Protein AF-A0A8S2WCW3-F1 (afdb_monomer)

Foldseek 3Di:
DDDDDDDDDDDDDDDDDDDDDDDDDDDDDDDDDPDPPPVPPPVPVPDDDDDDDDDPVCVDVCCDDVSVNVVVVVVD

Sequence (76 aa):
MSEHNSNMDNEDNGQQNNNNNNNNNENNMNNSSNVINRGGNANSHGRLEVRFLVCSRDAGAIIGKKGSNIQTLRQK

Solvent-accessible surface area (backbone atoms only — not comparable to full-atom values): 5833 Å² total; per-residue (Å²): 141,80,84,85,90,81,82,84,79,88,81,91,81,81,86,85,77,87,79,85,82,86,83,82,85,76,90,77,91,85,77,96,67,93,73,77,83,69,86,66,63,90,84,56,85,85,71,86,86,85,88,80,91,74,60,78,87,52,48,59,66,57,34,28,78,97,41,54,43,47,53,51,65,74,73,108

Structure (mmCIF, N/CA/C/O backbone):
data_AF-A0A8S2WCW3-F1
#
_entry.id   AF-A0A8S2WCW3-F1
#
loop_
_atom_site.group_PDB
_atom_site.id
_atom_site.type_symbol
_atom_site.label_atom_id
_atom_site.label_alt_id
_atom_site.label_comp_id
_atom_site.label_asym_id
_atom_site.label_entity_id
_atom_site.label_seq_id
_atom_site.pdbx_PDB_ins_code
_atom_site.Cartn_x
_atom_site.Cartn_y
_atom_site.Cartn_z
_atom_site.occupancy
_atom_site.B_iso_or_equiv
_atom_site.auth_seq_id
_atom_site.auth_comp_id
_atom_site.auth_asym_id
_atom_site.auth_atom_id
_atom_site.pdbx_PDB_model_num
ATOM 1 N N . MET A 1 1 ? 78.316 17.698 43.075 1.00 48.84 1 MET A N 1
ATOM 2 C CA . MET A 1 1 ? 77.279 16.650 43.140 1.00 48.84 1 MET A CA 1
ATOM 3 C C . MET A 1 1 ? 76.091 17.220 43.885 1.00 48.84 1 MET A C 1
ATOM 5 O O . MET A 1 1 ? 76.138 17.312 45.101 1.00 48.84 1 MET A O 1
ATOM 9 N N . SER A 1 2 ? 75.085 17.659 43.141 1.00 51.72 2 SER A N 1
ATOM 10 C CA . SER A 1 2 ? 73.706 17.819 43.604 1.00 51.72 2 SER A CA 1
ATOM 11 C C . SER A 1 2 ? 72.855 18.021 42.352 1.00 51.72 2 SER A C 1
ATOM 13 O O . SER A 1 2 ? 73.180 18.825 41.478 1.00 51.72 2 SER A O 1
ATOM 15 N N . GLU A 1 3 ? 71.875 17.144 42.211 1.00 53.75 3 GLU A N 1
ATOM 16 C CA . GLU A 1 3 ? 71.153 16.821 40.986 1.00 53.75 3 GLU A CA 1
ATOM 17 C C . GLU A 1 3 ? 70.221 17.961 40.552 1.00 53.75 3 GLU A C 1
ATOM 19 O O . GLU A 1 3 ? 69.484 18.526 41.359 1.00 53.75 3 GLU A O 1
ATOM 24 N N . HIS A 1 4 ? 70.265 18.294 39.259 1.00 55.97 4 HIS A N 1
ATOM 25 C CA . HIS A 1 4 ? 69.254 19.111 38.594 1.00 55.97 4 HIS A CA 1
ATOM 26 C C . HIS A 1 4 ? 68.039 18.222 38.329 1.00 55.97 4 HIS A C 1
ATOM 28 O O . HIS A 1 4 ? 68.108 17.323 37.494 1.00 55.97 4 HIS A O 1
ATOM 34 N N . ASN A 1 5 ? 66.940 18.465 39.041 1.00 62.59 5 ASN A N 1
ATOM 35 C CA . ASN A 1 5 ? 65.677 17.786 38.786 1.00 62.59 5 ASN A CA 1
ATOM 36 C C . ASN A 1 5 ? 64.896 18.582 37.730 1.00 62.59 5 ASN A C 1
ATOM 38 O O . ASN A 1 5 ? 64.269 19.594 38.042 1.00 62.59 5 ASN A O 1
ATOM 42 N N . SER A 1 6 ? 64.988 18.155 36.471 1.00 65.62 6 SER A N 1
ATOM 43 C CA . SER A 1 6 ? 64.215 18.697 35.352 1.00 65.62 6 SER A CA 1
ATOM 44 C C . SER A 1 6 ? 63.200 17.668 34.868 1.00 65.62 6 SER A C 1
ATOM 46 O O . SER A 1 6 ? 63.584 16.542 34.555 1.00 65.62 6 SER A O 1
ATOM 48 N N . ASN A 1 7 ? 61.933 18.075 34.783 1.00 64.38 7 ASN A N 1
ATOM 49 C CA . ASN A 1 7 ? 61.079 17.987 33.584 1.00 64.38 7 ASN A CA 1
ATOM 50 C C . ASN A 1 7 ? 59.640 18.350 34.000 1.00 64.38 7 ASN A C 1
ATOM 52 O O . ASN A 1 7 ? 59.060 17.687 34.852 1.00 64.38 7 ASN A O 1
ATOM 56 N N . MET A 1 8 ? 59.161 19.550 33.656 1.00 64.88 8 MET A N 1
ATOM 57 C CA . MET A 1 8 ? 58.534 19.945 32.376 1.00 64.88 8 MET A CA 1
ATOM 58 C C . MET A 1 8 ? 57.141 19.334 32.168 1.00 64.88 8 MET A C 1
ATOM 60 O O . MET A 1 8 ? 56.996 18.214 31.694 1.00 64.88 8 MET A O 1
ATOM 64 N N . ASP A 1 9 ? 56.156 20.111 32.624 1.00 57.25 9 ASP A N 1
ATOM 65 C CA . ASP A 1 9 ? 54.925 20.562 31.959 1.00 57.25 9 ASP A CA 1
ATOM 66 C C . ASP A 1 9 ? 54.355 19.773 30.765 1.00 57.25 9 ASP A C 1
ATOM 68 O O . ASP A 1 9 ? 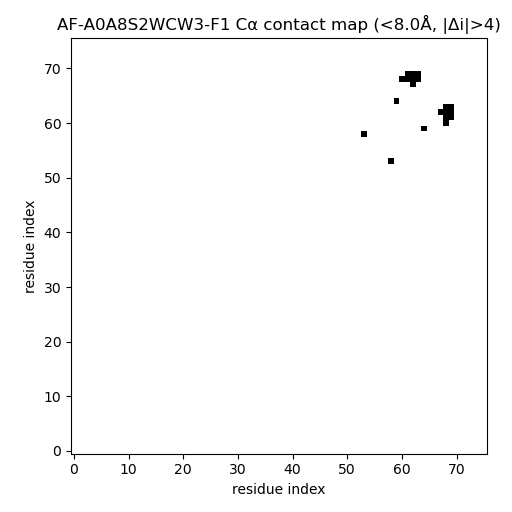55.019 19.580 29.754 1.00 57.25 9 ASP A O 1
ATOM 72 N N . ASN A 1 10 ? 53.056 19.466 30.921 1.00 62.88 10 ASN A N 1
ATOM 73 C CA . ASN A 1 10 ? 51.942 19.482 29.959 1.00 62.88 10 ASN A CA 1
ATOM 74 C C . ASN A 1 10 ? 52.159 18.959 28.529 1.00 62.88 10 ASN A C 1
ATOM 76 O O . ASN A 1 10 ? 52.969 19.489 27.788 1.00 62.88 10 ASN A O 1
ATOM 80 N N . GLU A 1 11 ? 51.249 18.088 28.076 1.00 63.03 11 GLU A N 1
ATOM 81 C CA . GLU A 1 11 ? 50.347 18.428 26.962 1.00 63.03 11 GLU A CA 1
ATOM 82 C C . GLU A 1 11 ? 49.234 17.375 26.789 1.00 63.03 11 GLU A C 1
ATOM 84 O O . GLU A 1 11 ? 49.467 16.184 26.594 1.00 63.03 11 GLU A O 1
ATOM 89 N N . ASP A 1 12 ? 47.999 17.8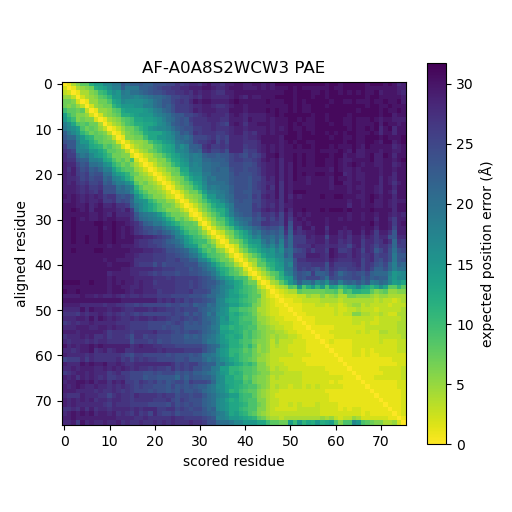65 26.899 1.00 57.31 12 ASP A N 1
ATOM 90 C CA . ASP A 1 12 ? 46.784 17.324 26.292 1.00 57.31 12 ASP A CA 1
ATOM 91 C C . ASP A 1 12 ? 46.943 17.334 24.766 1.00 57.31 12 ASP A C 1
ATOM 93 O O . ASP A 1 12 ? 47.350 18.363 24.230 1.00 57.31 12 ASP A O 1
ATOM 97 N N . ASN A 1 13 ? 46.626 16.232 24.072 1.00 56.78 13 ASN A N 1
ATOM 98 C CA . ASN A 1 13 ? 45.918 16.281 22.786 1.00 56.78 13 ASN A CA 1
ATOM 99 C C . ASN A 1 13 ? 45.710 14.905 22.135 1.00 56.78 13 ASN A C 1
ATOM 101 O O . ASN A 1 13 ? 46.644 14.140 21.902 1.00 56.78 13 ASN A O 1
ATOM 105 N N . GLY A 1 14 ? 44.484 14.713 21.642 1.00 54.28 14 GLY A N 1
ATOM 106 C CA . GLY A 1 14 ? 44.301 14.261 20.261 1.00 54.28 14 GLY A CA 1
ATOM 107 C C . GLY A 1 14 ? 43.918 12.799 20.054 1.00 54.28 14 GLY A C 1
ATOM 108 O O . GLY A 1 14 ? 44.755 11.910 19.951 1.00 54.28 14 GLY A O 1
ATOM 109 N N . GLN A 1 15 ? 42.619 12.579 19.857 1.00 62.50 15 GLN A N 1
ATOM 110 C CA . GLN A 1 15 ? 42.036 11.367 19.283 1.00 62.50 15 GLN A CA 1
ATOM 111 C C . GLN A 1 15 ? 42.670 11.041 17.916 1.00 62.50 15 GLN A C 1
ATOM 113 O O . GLN A 1 15 ? 42.562 11.832 16.978 1.00 62.50 15 GLN A O 1
ATOM 118 N N . GLN A 1 16 ? 43.275 9.858 17.764 1.00 61.06 16 GLN A N 1
ATOM 119 C CA . GLN A 1 16 ? 43.680 9.358 16.448 1.00 61.06 16 GLN A CA 1
ATOM 120 C C . GLN A 1 16 ? 42.485 8.720 15.728 1.00 61.06 16 GLN A C 1
ATOM 122 O O . GLN A 1 16 ? 41.999 7.642 16.065 1.00 61.06 16 GLN A O 1
ATOM 127 N N . ASN A 1 17 ? 42.006 9.469 14.738 1.00 62.66 17 ASN A N 1
ATOM 128 C CA . ASN A 1 17 ? 40.958 9.142 13.785 1.00 62.66 17 ASN A CA 1
ATOM 129 C C . ASN A 1 17 ? 41.502 8.203 12.688 1.00 62.66 17 ASN A C 1
ATOM 131 O O . ASN A 1 17 ? 42.320 8.620 11.867 1.00 62.66 17 ASN A O 1
ATOM 135 N N . ASN A 1 18 ? 41.045 6.948 12.650 1.00 64.19 18 ASN A N 1
ATOM 136 C CA . ASN A 1 18 ? 41.420 5.988 11.606 1.00 64.19 18 ASN A CA 1
ATOM 137 C C . ASN A 1 18 ? 40.529 6.154 10.363 1.00 64.19 18 ASN A C 1
ATOM 139 O O . ASN A 1 18 ? 39.497 5.495 10.229 1.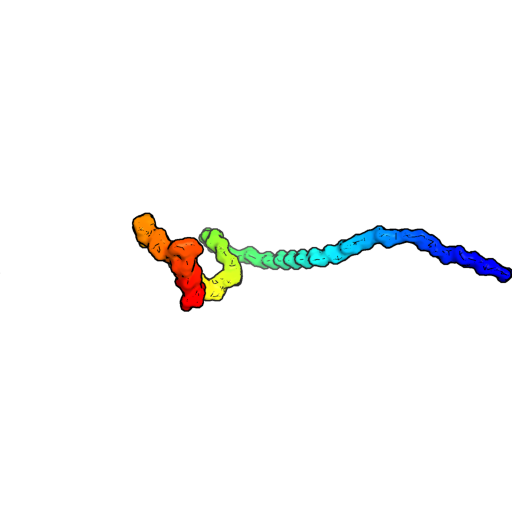00 64.19 18 ASN A O 1
ATOM 143 N N . ASN A 1 19 ? 40.956 7.007 9.429 1.00 61.53 19 ASN A N 1
ATOM 144 C CA . ASN A 1 19 ? 40.383 7.103 8.084 1.00 61.53 19 ASN A CA 1
ATOM 145 C C . ASN A 1 19 ? 41.066 6.100 7.138 1.00 61.53 19 ASN A C 1
ATOM 147 O O . ASN A 1 19 ? 42.163 6.358 6.646 1.00 61.53 19 ASN A O 1
ATOM 151 N N . ASN A 1 20 ? 40.401 4.985 6.825 1.00 65.12 20 ASN A N 1
ATOM 152 C CA . ASN A 1 20 ? 40.827 4.088 5.746 1.00 65.12 20 ASN A CA 1
ATOM 153 C C . ASN A 1 20 ? 40.254 4.566 4.401 1.00 65.12 20 ASN A C 1
ATOM 155 O O . ASN A 1 20 ? 39.090 4.319 4.094 1.00 65.12 20 ASN A O 1
ATOM 159 N N . ASN A 1 21 ? 41.089 5.224 3.591 1.00 60.75 21 ASN A N 1
ATOM 160 C CA . ASN A 1 21 ? 40.822 5.531 2.183 1.00 60.75 21 ASN A CA 1
ATOM 161 C C . ASN A 1 21 ? 41.503 4.476 1.299 1.00 60.75 21 ASN A C 1
ATOM 163 O O . ASN A 1 21 ? 42.705 4.560 1.059 1.00 60.75 21 ASN A O 1
ATOM 167 N N . ASN A 1 22 ? 40.744 3.505 0.789 1.00 63.31 22 ASN A N 1
ATOM 168 C CA . ASN A 1 22 ? 41.223 2.622 -0.277 1.00 63.31 22 ASN A CA 1
ATOM 169 C C . ASN A 1 22 ? 40.770 3.172 -1.634 1.00 63.31 22 ASN A C 1
ATOM 171 O O . ASN A 1 22 ? 39.628 2.976 -2.044 1.00 63.31 22 ASN A O 1
ATOM 175 N N . ASN A 1 23 ? 41.689 3.850 -2.325 1.00 59.28 23 ASN A N 1
ATOM 176 C CA . ASN A 1 23 ? 41.550 4.243 -3.725 1.00 59.28 23 ASN A CA 1
ATOM 177 C C . ASN A 1 23 ? 42.265 3.216 -4.608 1.00 59.28 23 ASN A C 1
ATOM 179 O O . ASN A 1 23 ? 43.469 3.331 -4.820 1.00 59.28 23 ASN A O 1
ATOM 183 N N . ASN A 1 24 ? 41.524 2.259 -5.168 1.00 63.91 24 ASN A N 1
ATOM 184 C CA . ASN A 1 24 ? 42.028 1.446 -6.274 1.00 63.91 24 ASN A CA 1
ATOM 185 C C . ASN A 1 24 ? 41.428 1.968 -7.578 1.00 63.91 24 ASN A C 1
ATOM 187 O O . ASN A 1 24 ? 40.266 1.728 -7.898 1.00 63.91 24 ASN A O 1
ATOM 191 N N . ASN A 1 25 ? 42.249 2.732 -8.295 1.00 63.56 25 ASN A N 1
ATOM 192 C CA . ASN A 1 25 ? 42.011 3.158 -9.662 1.00 63.56 25 ASN A CA 1
ATOM 193 C C . ASN A 1 25 ? 42.632 2.112 -10.598 1.00 63.56 25 ASN A C 1
ATOM 195 O O . ASN A 1 25 ? 43.842 2.125 -10.811 1.00 63.56 25 ASN A O 1
ATOM 199 N N . GLU A 1 26 ? 41.818 1.207 -11.138 1.00 54.72 26 GLU A N 1
ATOM 200 C CA . GLU A 1 26 ? 42.237 0.309 -12.215 1.00 54.72 26 GLU A CA 1
ATOM 201 C C . GLU A 1 26 ? 41.437 0.613 -13.482 1.00 54.72 26 GLU A C 1
ATOM 203 O O . GLU A 1 26 ? 40.219 0.455 -13.562 1.00 54.72 26 GLU A O 1
ATOM 208 N N . ASN A 1 27 ? 42.176 1.102 -14.473 1.00 61.38 27 ASN A N 1
ATOM 209 C CA . ASN A 1 27 ? 41.712 1.439 -15.806 1.00 61.38 27 ASN A CA 1
ATOM 210 C C . ASN A 1 27 ? 41.158 0.200 -16.524 1.00 61.38 27 ASN A C 1
ATOM 212 O O . ASN A 1 27 ? 41.890 -0.765 -16.736 1.00 61.38 27 ASN A O 1
ATOM 216 N N . ASN A 1 28 ? 39.919 0.269 -17.014 1.00 56.34 28 ASN A N 1
ATOM 217 C CA . ASN A 1 28 ? 39.452 -0.621 -18.077 1.00 56.34 28 ASN A CA 1
ATOM 218 C C . ASN A 1 28 ? 38.579 0.155 -19.077 1.00 56.34 28 ASN A C 1
ATOM 220 O O . ASN A 1 28 ? 37.353 0.202 -18.981 1.00 56.34 28 ASN A O 1
ATOM 224 N N . MET A 1 29 ? 39.237 0.810 -20.038 1.00 62.38 29 MET A N 1
ATOM 225 C CA . MET A 1 29 ? 38.621 1.121 -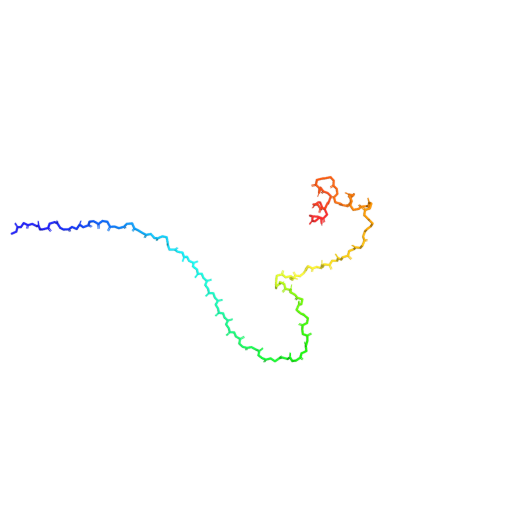21.328 1.00 62.38 29 MET A CA 1
ATOM 226 C C . MET A 1 29 ? 38.289 -0.206 -22.010 1.00 62.38 29 MET A C 1
ATOM 228 O O . MET A 1 29 ? 39.215 -0.986 -22.185 1.00 62.38 29 MET A O 1
ATOM 232 N N . ASN A 1 30 ? 37.017 -0.435 -22.380 1.00 56.84 30 ASN A N 1
ATOM 233 C CA . ASN A 1 30 ? 36.553 -1.130 -23.601 1.00 56.84 30 ASN A CA 1
ATOM 234 C C . ASN A 1 30 ? 35.082 -1.586 -23.466 1.00 56.84 30 ASN A C 1
ATOM 236 O O . ASN A 1 30 ? 34.819 -2.704 -23.035 1.00 56.84 30 ASN A O 1
ATOM 240 N N . ASN A 1 31 ? 34.115 -0.749 -23.861 1.00 54.81 31 ASN A N 1
ATOM 241 C CA . ASN A 1 31 ? 33.145 -1.083 -24.919 1.00 54.81 31 ASN A CA 1
ATOM 242 C C . ASN A 1 31 ? 32.042 -0.027 -25.047 1.00 54.81 31 ASN A C 1
ATOM 244 O O . ASN A 1 31 ? 31.309 0.288 -24.112 1.00 54.81 31 ASN A O 1
ATOM 248 N N . SER A 1 32 ? 31.910 0.460 -26.276 1.00 62.00 32 SER A N 1
ATOM 249 C CA . SER A 1 32 ? 30.748 1.161 -26.797 1.00 62.00 32 SER A CA 1
ATOM 250 C C . SER A 1 32 ? 29.502 0.292 -26.636 1.00 62.00 32 SER A C 1
ATOM 252 O O . SER A 1 32 ? 29.470 -0.809 -27.179 1.00 62.00 32 SER A O 1
ATOM 254 N N . SER A 1 33 ? 28.511 0.773 -25.881 1.00 52.84 33 SER A N 1
ATOM 255 C CA . SER A 1 33 ? 27.068 0.501 -26.019 1.00 52.84 33 SER A CA 1
ATOM 256 C C . SER A 1 33 ? 26.363 1.048 -24.784 1.00 52.84 33 SER A C 1
ATOM 258 O O . SER A 1 33 ? 26.313 0.361 -23.773 1.00 52.84 33 SER A O 1
ATOM 260 N N . ASN A 1 34 ? 25.866 2.285 -24.858 1.00 58.69 34 ASN A N 1
ATOM 261 C CA . ASN A 1 34 ? 24.777 2.852 -24.049 1.00 58.69 34 ASN A CA 1
ATOM 262 C C . ASN A 1 34 ? 24.343 2.005 -22.822 1.00 58.69 34 ASN A C 1
ATOM 264 O O . ASN A 1 34 ? 23.272 1.394 -22.819 1.00 58.69 34 ASN A O 1
ATOM 268 N N . VAL A 1 35 ? 25.194 1.917 -21.793 1.00 53.84 35 VAL A N 1
ATOM 269 C CA . VAL A 1 35 ? 24.886 1.165 -20.573 1.00 53.84 35 VAL A CA 1
ATOM 270 C C . VAL A 1 35 ? 23.979 2.064 -19.757 1.00 53.84 35 VAL A C 1
ATOM 272 O O . VAL A 1 35 ? 24.422 3.011 -19.111 1.00 53.84 35 VAL A O 1
ATOM 275 N N . ILE A 1 36 ? 22.677 1.806 -19.859 1.00 57.62 36 ILE A N 1
ATOM 276 C CA . ILE A 1 36 ? 21.660 2.368 -18.976 1.00 57.62 36 ILE A CA 1
ATOM 277 C C . ILE A 1 36 ? 22.200 2.207 -17.556 1.00 57.62 36 ILE A C 1
ATOM 279 O O . ILE A 1 36 ? 22.340 1.080 -17.080 1.00 57.62 36 ILE A O 1
ATOM 283 N N . ASN A 1 37 ? 22.515 3.325 -16.905 1.00 53.25 37 ASN A N 1
ATOM 284 C CA . ASN A 1 37 ? 22.948 3.393 -15.514 1.00 53.25 37 ASN A CA 1
ATOM 285 C C . ASN A 1 37 ? 21.760 2.989 -14.616 1.00 53.25 37 ASN A C 1
ATOM 287 O O . ASN A 1 37 ? 21.130 3.802 -13.943 1.00 53.25 37 ASN A O 1
ATOM 291 N N . ARG A 1 38 ? 21.384 1.707 -14.655 1.00 55.69 38 ARG A N 1
ATOM 292 C CA . ARG A 1 38 ? 20.616 1.066 -13.597 1.00 55.69 38 ARG A CA 1
ATOM 293 C C . ARG A 1 38 ? 21.603 0.975 -12.453 1.00 55.69 38 ARG A C 1
ATOM 295 O O . ARG A 1 38 ? 22.450 0.091 -12.472 1.00 55.69 38 ARG A O 1
ATOM 302 N N . GLY A 1 39 ? 21.533 1.928 -11.527 1.00 54.91 39 GLY A N 1
ATOM 303 C CA . GLY A 1 39 ? 22.301 1.938 -10.285 1.00 54.91 39 GLY A CA 1
ATOM 304 C C . GLY A 1 39 ? 22.044 0.661 -9.488 1.00 54.91 39 GLY A C 1
ATOM 305 O O . GLY A 1 39 ? 21.230 0.633 -8.571 1.00 54.91 39 GLY A O 1
ATOM 306 N N . GLY A 1 40 ? 22.696 -0.421 -9.895 1.00 53.56 40 GLY A N 1
ATOM 307 C CA . GLY A 1 40 ? 22.709 -1.701 -9.228 1.00 53.56 40 GLY A CA 1
ATOM 308 C C . GLY A 1 40 ? 23.776 -1.613 -8.165 1.00 53.56 40 GLY A C 1
ATOM 309 O O . GLY A 1 40 ? 24.959 -1.769 -8.446 1.00 53.56 40 GLY A O 1
ATOM 310 N N . ASN A 1 41 ? 23.349 -1.330 -6.941 1.00 61.03 41 ASN A N 1
ATOM 311 C CA . ASN A 1 41 ? 24.160 -1.589 -5.767 1.00 61.03 41 ASN A CA 1
ATOM 312 C C . ASN A 1 41 ? 24.660 -3.045 -5.864 1.00 61.03 41 ASN A C 1
ATOM 314 O O . ASN A 1 41 ? 23.847 -3.973 -5.918 1.00 61.03 41 ASN A O 1
ATOM 318 N N . ALA A 1 42 ? 25.980 -3.233 -5.922 1.00 57.22 42 ALA A N 1
ATOM 319 C CA . ALA A 1 42 ? 26.655 -4.521 -6.103 1.00 57.22 42 ALA A CA 1
ATOM 320 C C . ALA A 1 42 ? 26.371 -5.548 -4.980 1.00 57.22 42 ALA A C 1
ATOM 322 O O . ALA A 1 42 ? 26.846 -6.674 -5.035 1.00 57.22 42 ALA A O 1
ATOM 323 N N . ASN A 1 43 ? 25.541 -5.198 -3.994 1.00 58.75 43 ASN A N 1
ATOM 324 C CA . ASN A 1 43 ? 25.034 -6.102 -2.961 1.00 58.75 43 ASN A CA 1
ATOM 325 C C . ASN A 1 43 ? 23.706 -6.798 -3.332 1.00 58.75 43 ASN A C 1
ATOM 327 O O . ASN A 1 43 ? 23.088 -7.441 -2.489 1.00 58.75 43 ASN A O 1
ATOM 331 N N . SER A 1 44 ? 23.233 -6.671 -4.576 1.00 60.69 44 SER A N 1
ATOM 332 C CA . SER A 1 44 ? 21.919 -7.175 -5.022 1.00 60.69 44 SER A CA 1
ATOM 333 C C . SER A 1 44 ? 21.941 -8.620 -5.541 1.00 60.69 44 SER A C 1
ATOM 335 O O . SER A 1 44 ? 21.114 -8.987 -6.379 1.00 60.69 44 SER A O 1
ATOM 337 N N . HIS A 1 45 ? 22.876 -9.460 -5.095 1.00 60.50 45 HIS A N 1
ATOM 338 C CA . HIS A 1 45 ? 22.876 -10.873 -5.474 1.00 60.50 45 HIS A CA 1
ATOM 339 C C . HIS A 1 45 ? 21.660 -11.575 -4.837 1.00 60.50 45 HIS A C 1
ATOM 341 O O . HIS A 1 45 ? 21.669 -11.906 -3.658 1.00 60.50 45 HIS A O 1
ATOM 347 N N . GLY A 1 46 ? 20.589 -11.762 -5.621 1.00 75.69 46 GLY A N 1
ATOM 348 C CA . GLY A 1 46 ? 19.426 -12.588 -5.261 1.00 75.69 46 GLY A CA 1
ATOM 349 C C . GLY A 1 46 ? 18.110 -11.858 -4.965 1.00 75.69 46 GLY A C 1
ATOM 350 O O . GLY A 1 46 ? 17.126 -12.519 -4.643 1.00 75.69 46 GLY A O 1
ATOM 351 N N . ARG A 1 47 ? 18.034 -10.523 -5.084 1.00 78.50 47 ARG A N 1
ATOM 352 C CA . ARG A 1 47 ? 16.788 -9.781 -4.807 1.00 78.50 47 ARG A CA 1
ATOM 353 C C . ARG A 1 47 ? 15.990 -9.509 -6.085 1.00 78.50 47 ARG A C 1
ATOM 355 O O . ARG A 1 47 ? 16.361 -8.653 -6.882 1.00 78.50 47 ARG A O 1
ATOM 362 N N . LEU A 1 48 ? 14.867 -10.208 -6.252 1.00 87.38 48 LEU A N 1
ATOM 363 C CA . LEU A 1 48 ? 13.866 -9.901 -7.276 1.00 87.38 48 LEU A CA 1
ATOM 364 C C . LEU A 1 48 ? 13.001 -8.717 -6.818 1.00 87.38 48 LEU A C 1
ATOM 366 O O . LEU A 1 48 ? 12.374 -8.777 -5.762 1.00 87.38 48 LEU A O 1
ATOM 370 N N . GLU A 1 49 ? 12.932 -7.656 -7.622 1.00 88.69 49 GLU A N 1
ATOM 371 C CA . GLU A 1 49 ? 11.999 -6.548 -7.399 1.00 88.69 49 GLU A CA 1
ATOM 372 C C . GLU A 1 49 ? 10.795 -6.660 -8.337 1.00 88.69 49 GLU A C 1
ATOM 374 O O . GLU A 1 49 ? 10.945 -6.683 -9.559 1.00 88.69 49 GLU A O 1
ATOM 379 N N . VAL A 1 50 ? 9.590 -6.688 -7.762 1.00 93.56 50 VAL A N 1
ATOM 380 C CA . VAL A 1 50 ? 8.323 -6.703 -8.506 1.00 93.56 50 VAL A CA 1
ATOM 381 C C . VAL A 1 50 ? 7.521 -5.451 -8.162 1.00 93.56 50 VAL A C 1
ATOM 383 O O . VAL A 1 50 ? 7.476 -5.028 -7.007 1.00 93.56 50 VAL A O 1
ATOM 386 N N . ARG A 1 51 ? 6.885 -4.845 -9.170 1.00 94.56 51 ARG A N 1
ATOM 387 C CA . ARG A 1 51 ? 5.989 -3.691 -9.012 1.00 94.56 51 ARG A CA 1
ATOM 388 C C . ARG A 1 51 ? 4.575 -4.100 -9.404 1.00 94.56 51 ARG A C 1
ATOM 390 O O . ARG A 1 51 ? 4.375 -4.625 -10.494 1.00 94.56 51 ARG A O 1
ATOM 397 N N . PHE A 1 52 ? 3.612 -3.825 -8.531 1.00 94.81 52 PHE A N 1
ATOM 398 C CA . PHE A 1 52 ? 2.198 -4.113 -8.756 1.00 94.81 52 PHE A CA 1
ATOM 399 C C . PHE A 1 52 ? 1.394 -2.816 -8.787 1.00 94.81 52 PHE A C 1
ATOM 401 O O . PHE A 1 52 ? 1.690 -1.878 -8.045 1.00 94.81 52 PHE A O 1
ATOM 408 N N . LEU A 1 53 ? 0.361 -2.781 -9.626 1.00 97.44 53 LEU A N 1
ATOM 409 C CA . LEU A 1 53 ? -0.664 -1.745 -9.576 1.00 97.44 53 LEU A CA 1
ATOM 410 C C . LEU A 1 53 ? -1.775 -2.209 -8.637 1.00 97.44 53 LEU A C 1
ATOM 412 O O . LEU A 1 53 ? -2.275 -3.324 -8.771 1.00 97.44 53 LEU A O 1
ATOM 416 N N . VAL A 1 54 ? -2.156 -1.351 -7.694 1.00 96.75 54 VAL A N 1
ATOM 417 C CA . VAL A 1 54 ? -3.243 -1.613 -6.745 1.00 96.75 54 VAL A CA 1
ATOM 418 C C . VAL A 1 54 ? -4.199 -0.431 -6.731 1.00 96.75 54 VAL A C 1
ATOM 420 O O . VAL A 1 54 ? -3.778 0.722 -6.846 1.00 96.75 54 VAL A O 1
ATOM 423 N N . CYS A 1 55 ? -5.495 -0.701 -6.589 1.00 98.06 55 CYS A N 1
ATOM 424 C CA . CYS A 1 55 ? -6.474 0.360 -6.400 1.00 98.06 55 CYS A CA 1
ATOM 425 C C . CYS A 1 55 ? -6.245 1.046 -5.046 1.00 98.06 55 CYS A C 1
ATOM 427 O O . CYS A 1 55 ? -6.023 0.385 -4.031 1.00 98.06 55 CYS A O 1
ATOM 429 N N . SER A 1 56 ? -6.375 2.375 -4.998 1.00 96.75 56 SER A N 1
ATOM 430 C CA . SER A 1 56 ? -6.137 3.148 -3.769 1.00 96.75 56 SER A CA 1
ATOM 431 C C . SER A 1 56 ? -7.025 2.713 -2.599 1.00 96.75 56 SER A C 1
ATOM 433 O O . SER A 1 56 ? -6.599 2.787 -1.450 1.00 96.75 56 SER A O 1
ATOM 435 N N . ARG A 1 57 ? -8.239 2.216 -2.890 1.00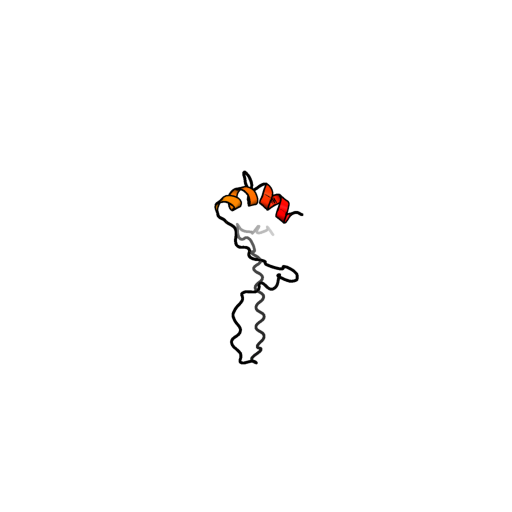 97.19 57 ARG A N 1
ATOM 436 C CA . ARG A 1 57 ? -9.180 1.706 -1.879 1.00 97.19 57 ARG A CA 1
ATOM 437 C C . ARG A 1 57 ? -8.641 0.490 -1.110 1.00 97.19 57 ARG A C 1
ATOM 439 O O . ARG A 1 57 ? -8.960 0.337 0.063 1.00 97.19 57 ARG A O 1
ATOM 446 N N . ASP A 1 58 ? -7.798 -0.325 -1.743 1.00 97.25 58 ASP A N 1
ATOM 447 C CA . ASP A 1 58 ? -7.300 -1.586 -1.176 1.00 97.25 58 ASP A CA 1
ATOM 448 C C . ASP A 1 58 ? -5.927 -1.422 -0.506 1.00 97.25 58 ASP A C 1
ATOM 450 O O . ASP A 1 58 ? -5.541 -2.218 0.351 1.00 97.25 58 ASP A O 1
ATOM 454 N N . ALA A 1 59 ? -5.196 -0.351 -0.834 1.00 96.94 59 ALA A N 1
ATOM 455 C CA . ALA A 1 59 ? -3.857 -0.085 -0.308 1.00 96.94 59 ALA A CA 1
ATOM 456 C C . ALA A 1 59 ? -3.813 -0.054 1.230 1.00 96.94 59 ALA A C 1
ATOM 458 O O . ALA A 1 59 ? -2.880 -0.580 1.838 1.00 96.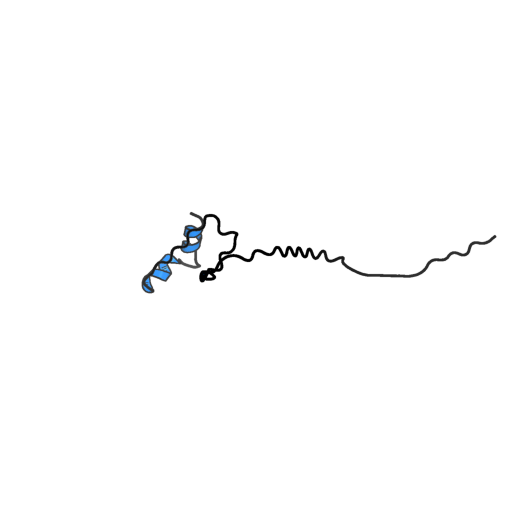94 59 ALA A O 1
ATOM 459 N N . GLY A 1 60 ? -4.844 0.504 1.872 1.00 97.56 60 GLY A N 1
ATOM 460 C CA . GLY A 1 60 ? -4.932 0.557 3.332 1.00 97.56 60 GLY A CA 1
ATOM 461 C C . GLY A 1 60 ? -4.963 -0.829 3.983 1.00 97.56 60 GLY A C 1
ATOM 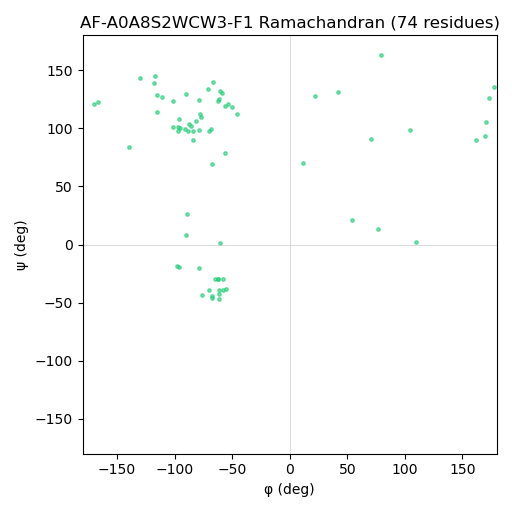462 O O . GLY A 1 60 ? -4.300 -1.045 4.999 1.00 97.56 60 GLY A O 1
ATOM 463 N N . ALA A 1 61 ? -5.675 -1.784 3.378 1.00 97.50 61 ALA A N 1
ATOM 464 C CA . ALA A 1 61 ? -5.737 -3.162 3.863 1.00 97.50 61 ALA A CA 1
ATOM 465 C C . ALA A 1 61 ? -4.402 -3.896 3.655 1.00 97.50 61 ALA A C 1
ATOM 467 O O . ALA A 1 61 ? -3.948 -4.609 4.547 1.00 97.50 61 ALA A O 1
ATOM 468 N N . ILE A 1 62 ? -3.738 -3.663 2.517 1.00 97.12 62 ILE A N 1
ATOM 469 C CA . ILE A 1 62 ? -2.414 -4.227 2.217 1.00 97.12 62 ILE A CA 1
ATOM 470 C C . ILE A 1 62 ? -1.374 -3.751 3.244 1.00 97.12 62 ILE A C 1
ATOM 472 O O . ILE A 1 62 ? -0.632 -4.569 3.785 1.00 97.12 62 ILE A O 1
ATOM 476 N N . ILE A 1 63 ? -1.342 -2.451 3.555 1.00 97.31 63 ILE A N 1
ATOM 477 C CA . ILE A 1 63 ? -0.416 -1.869 4.543 1.00 97.31 63 ILE A CA 1
ATOM 478 C C . ILE A 1 63 ? -0.755 -2.361 5.961 1.00 97.31 63 ILE A C 1
ATOM 480 O O . ILE A 1 63 ? 0.131 -2.760 6.724 1.00 97.31 63 ILE A O 1
ATOM 484 N N . GLY A 1 64 ? -2.044 -2.366 6.303 1.00 98.00 64 GLY A N 1
ATOM 485 C CA . GLY A 1 64 ? -2.554 -2.710 7.625 1.00 98.00 64 GLY A CA 1
ATOM 486 C C . GLY A 1 64 ? -2.426 -1.568 8.640 1.00 98.00 64 GLY A C 1
ATOM 487 O O . GLY A 1 64 ? -1.665 -0.611 8.473 1.00 98.00 64 GLY A O 1
ATOM 488 N N . LYS A 1 65 ? -3.174 -1.666 9.746 1.00 97.88 65 LYS A N 1
ATOM 489 C CA . LYS A 1 65 ? -3.103 -0.681 10.839 1.00 97.88 65 LYS A CA 1
ATOM 490 C C . LYS A 1 65 ? -1.675 -0.615 11.384 1.00 97.88 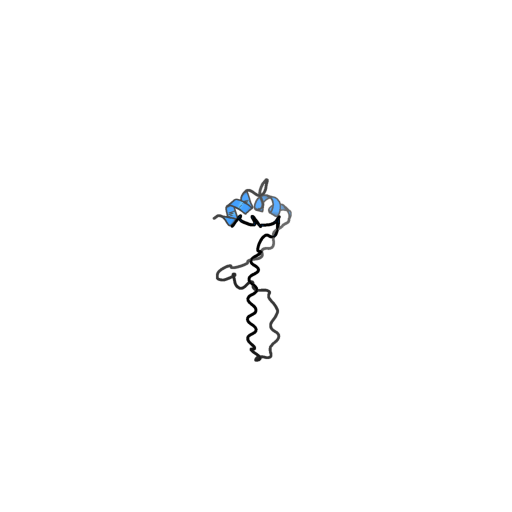65 LYS A C 1
ATOM 492 O O . LYS A 1 65 ? -1.081 -1.651 11.677 1.00 97.88 65 LYS A O 1
ATOM 497 N N . LYS A 1 66 ? -1.131 0.602 11.512 1.00 97.94 66 LYS A N 1
ATOM 498 C CA . LYS A 1 66 ? 0.258 0.858 11.944 1.00 97.94 66 LYS A CA 1
ATOM 499 C C . LYS A 1 66 ? 1.326 0.107 11.116 1.00 97.94 66 LYS A C 1
ATOM 501 O O . LYS A 1 66 ? 2.432 -0.086 11.602 1.00 97.94 66 LYS A O 1
ATOM 506 N N . GLY A 1 67 ? 1.010 -0.335 9.891 1.00 97.94 67 GLY A N 1
ATOM 507 C CA . GLY A 1 67 ? 1.939 -1.089 9.040 1.00 97.94 67 GLY A CA 1
ATOM 508 C C . GLY A 1 67 ? 2.121 -2.564 9.420 1.00 97.94 67 GLY A C 1
ATOM 509 O O . GLY A 1 67 ? 3.045 -3.207 8.926 1.00 97.94 67 GLY A O 1
ATOM 510 N N . SER A 1 68 ? 1.261 -3.120 10.282 1.00 98.25 68 SER A N 1
ATOM 511 C CA . SER A 1 68 ? 1.417 -4.493 10.784 1.00 98.25 68 SER A CA 1
ATOM 512 C C . SER A 1 68 ? 1.453 -5.543 9.667 1.00 98.25 68 SER A C 1
ATOM 514 O O . SER A 1 68 ? 2.252 -6.472 9.737 1.00 98.25 68 SER A O 1
ATOM 516 N N . ASN A 1 69 ? 0.639 -5.391 8.619 1.00 97.81 69 ASN A N 1
ATOM 517 C CA . ASN A 1 69 ? 0.515 -6.415 7.583 1.00 97.81 69 ASN A CA 1
ATOM 518 C C . ASN A 1 69 ? 1.717 -6.414 6.623 1.00 97.81 69 ASN A C 1
ATOM 520 O O . ASN A 1 69 ? 2.284 -7.469 6.340 1.00 97.81 69 ASN A O 1
ATOM 524 N N . ILE A 1 70 ? 2.176 -5.231 6.188 1.00 97.50 70 ILE A N 1
ATOM 525 C CA . ILE A 1 70 ? 3.380 -5.127 5.346 1.00 97.50 70 ILE A CA 1
ATOM 526 C C . ILE A 1 70 ? 4.643 -5.582 6.091 1.00 97.50 70 ILE A C 1
ATOM 528 O O . ILE A 1 70 ? 5.562 -6.114 5.471 1.00 97.50 70 ILE A O 1
ATOM 532 N N . GLN A 1 71 ? 4.690 -5.420 7.417 1.00 97.38 71 GLN A N 1
ATOM 533 C CA . GLN A 1 71 ? 5.787 -5.932 8.233 1.00 97.38 71 GLN A CA 1
ATOM 534 C C . GLN A 1 71 ? 5.799 -7.465 8.256 1.00 97.38 71 GLN A C 1
ATOM 536 O O . GLN A 1 71 ? 6.848 -8.057 8.014 1.00 97.38 71 GLN A O 1
ATOM 541 N N . THR A 1 72 ? 4.646 -8.106 8.468 1.00 97.81 72 THR A N 1
ATOM 542 C CA . THR A 1 72 ? 4.527 -9.571 8.403 1.00 97.81 72 THR A CA 1
ATOM 543 C C . THR A 1 72 ? 4.871 -10.112 7.016 1.00 97.81 72 THR A C 1
ATOM 545 O O . THR A 1 72 ? 5.602 -11.092 6.922 1.00 97.81 72 THR A O 1
ATOM 548 N N . LEU A 1 73 ? 4.406 -9.469 5.940 1.00 95.38 73 LEU A N 1
ATOM 549 C CA . LEU A 1 73 ? 4.683 -9.905 4.565 1.00 95.38 73 LEU A CA 1
ATOM 550 C C . LEU A 1 73 ? 6.178 -9.874 4.213 1.00 95.38 73 LEU A C 1
ATOM 552 O O . LEU A 1 73 ? 6.622 -10.658 3.391 1.00 95.38 73 LEU A O 1
ATOM 556 N N . ARG A 1 74 ? 6.956 -8.976 4.824 1.00 92.94 74 ARG A N 1
ATOM 557 C CA . ARG A 1 74 ? 8.411 -8.893 4.609 1.00 92.94 74 ARG A CA 1
ATOM 558 C C . ARG A 1 74 ? 9.208 -9.952 5.372 1.00 92.94 74 ARG A C 1
ATOM 560 O O . ARG A 1 74 ? 10.373 -10.151 5.053 1.00 92.94 74 ARG A O 1
ATOM 567 N N . GLN A 1 75 ? 8.624 -10.530 6.420 1.00 95.31 75 GLN A N 1
ATOM 568 C CA . GLN A 1 75 ? 9.282 -11.501 7.302 1.00 95.31 75 GLN A CA 1
ATOM 569 C C . GLN A 1 75 ? 8.942 -12.952 6.950 1.00 95.31 75 GLN A C 1
ATOM 571 O O . GLN A 1 75 ? 9.637 -13.855 7.409 1.00 95.31 75 GLN A O 1
ATOM 576 N N . LYS A 1 76 ? 7.858 -13.163 6.201 1.00 71.81 76 LYS A N 1
ATOM 577 C CA . LYS A 1 76 ? 7.458 -14.464 5.665 1.00 71.81 76 LYS A CA 1
ATOM 578 C C . LYS A 1 76 ? 8.143 -14.721 4.333 1.00 71.81 76 LYS A C 1
ATO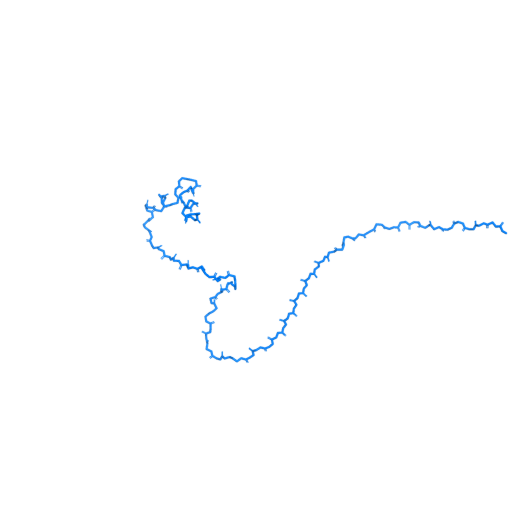M 580 O O . LYS A 1 76 ? 8.536 -15.886 4.129 1.00 71.81 76 LYS A O 1
#

Secondary structure (DSSP, 8-state):
--------------------------------S--------TT-TT---------HHHHHHHH-GGGHHHHHHHH-

Organism: NCBI:txid392030

InterPro domains:
  IPR004088 K Homology domain, type 1 [PF00013] (50-75)
  IPR036612 K Homology domain, type 1 superfamily [G3DSA:3.30.1370.10] (46-76)

Radius of gyration: 30.43 Å; Cα contacts (8 Å, |Δi|>4): 10; chains: 1; bounding box: 86×35×70 Å

pLDDT: mean 73.33, std 18.1, range [48.84, 98.25]

Mean predicted aligned error: 19.47 Å